Protein AF-A0A8X6GIW4-F1 (afdb_monomer)

Structure (mmCIF, N/CA/C/O backbone):
data_AF-A0A8X6GIW4-F1
#
_entry.id   AF-A0A8X6GIW4-F1
#
loop_
_atom_site.group_PDB
_atom_site.id
_atom_site.type_symbol
_atom_site.label_atom_id
_atom_site.label_alt_id
_atom_site.label_comp_id
_atom_site.label_asym_id
_atom_site.label_entity_id
_atom_site.label_seq_id
_atom_site.pdbx_PDB_ins_code
_atom_site.Cartn_x
_atom_site.Cartn_y
_atom_site.Cartn_z
_atom_site.occupancy
_atom_site.B_iso_or_equiv
_atom_site.auth_seq_id
_atom_site.auth_comp_id
_atom_site.auth_asym_id
_atom_site.auth_atom_id
_atom_site.pdbx_PDB_model_num
ATOM 1 N N . MET A 1 1 ? 22.909 -6.079 -12.800 1.00 58.19 1 MET A N 1
ATOM 2 C CA . MET A 1 1 ? 22.452 -4.796 -12.231 1.00 58.19 1 MET A CA 1
ATOM 3 C C . MET A 1 1 ? 22.679 -3.717 -13.271 1.00 58.19 1 MET A C 1
ATOM 5 O O . MET A 1 1 ? 23.701 -3.786 -13.947 1.00 58.19 1 MET A O 1
ATOM 9 N N . GLY A 1 2 ? 21.696 -2.836 -13.477 1.00 74.00 2 GLY A N 1
ATOM 10 C CA . GLY A 1 2 ? 21.850 -1.654 -14.332 1.00 74.00 2 GLY A CA 1
ATOM 11 C C . GLY A 1 2 ? 22.842 -0.651 -13.737 1.00 74.00 2 GLY A C 1
ATOM 12 O O . GLY A 1 2 ? 23.215 -0.773 -12.573 1.00 74.00 2 GLY A O 1
ATOM 13 N N . GLU A 1 3 ? 23.282 0.307 -14.547 1.00 90.06 3 GLU A N 1
ATOM 14 C CA . GLU A 1 3 ? 24.189 1.385 -14.125 1.00 90.06 3 GLU A CA 1
ATOM 15 C C . GLU A 1 3 ? 23.441 2.474 -13.338 1.00 90.06 3 GLU A C 1
ATOM 17 O O . GLU A 1 3 ? 24.012 3.117 -12.463 1.00 90.06 3 GLU A O 1
ATOM 22 N N . PHE A 1 4 ? 22.134 2.608 -13.583 1.00 90.50 4 PHE A N 1
ATOM 23 C CA . PHE A 1 4 ? 21.247 3.544 -12.904 1.00 90.50 4 PHE A CA 1
ATOM 24 C C . PHE A 1 4 ? 20.148 2.780 -12.170 1.00 90.50 4 PHE A C 1
ATOM 26 O O . PHE A 1 4 ? 19.601 1.810 -12.698 1.00 90.50 4 PHE A O 1
ATOM 33 N N . ALA A 1 5 ? 19.800 3.219 -10.963 1.00 89.62 5 ALA A N 1
ATOM 34 C CA . ALA A 1 5 ? 18.744 2.615 -10.163 1.00 89.62 5 ALA A CA 1
ATOM 35 C C . ALA A 1 5 ? 17.824 3.682 -9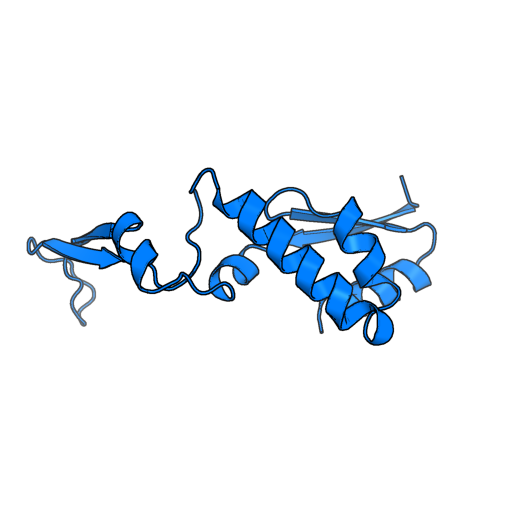.574 1.00 89.62 5 ALA A C 1
ATOM 37 O O . ALA A 1 5 ? 18.267 4.782 -9.245 1.00 89.62 5 ALA A O 1
ATOM 38 N N . ILE A 1 6 ? 16.551 3.327 -9.427 1.00 89.06 6 ILE A N 1
ATOM 39 C CA . ILE A 1 6 ? 15.568 4.085 -8.662 1.00 89.06 6 ILE A CA 1
ATOM 40 C C . ILE A 1 6 ? 15.036 3.204 -7.544 1.00 89.06 6 ILE A C 1
ATOM 42 O O . ILE A 1 6 ? 14.787 2.009 -7.725 1.00 89.06 6 ILE A O 1
ATOM 46 N N . THR A 1 7 ? 14.861 3.828 -6.391 1.00 89.00 7 THR A N 1
ATOM 47 C CA . THR A 1 7 ? 14.212 3.230 -5.234 1.00 89.00 7 THR A CA 1
ATOM 48 C C . THR A 1 7 ? 13.079 4.140 -4.805 1.00 89.00 7 THR A C 1
ATOM 50 O O . THR A 1 7 ? 13.272 5.355 -4.728 1.00 89.00 7 THR A O 1
ATOM 53 N N . GLY A 1 8 ? 11.915 3.570 -4.536 1.00 83.75 8 GLY A N 1
ATOM 54 C CA . GLY A 1 8 ? 10.749 4.303 -4.065 1.00 83.75 8 GLY A CA 1
ATOM 55 C C . GLY A 1 8 ? 10.085 3.563 -2.919 1.00 83.75 8 GLY A C 1
ATOM 56 O O . GLY A 1 8 ? 10.026 2.336 -2.933 1.00 83.75 8 GLY A O 1
ATOM 57 N N . ASP A 1 9 ? 9.586 4.325 -1.954 1.00 81.44 9 ASP A N 1
ATOM 58 C CA . ASP A 1 9 ? 8.750 3.808 -0.877 1.00 81.44 9 ASP A CA 1
ATOM 59 C C . ASP A 1 9 ? 7.274 3.909 -1.294 1.00 81.44 9 ASP A C 1
ATOM 61 O O . ASP A 1 9 ? 6.736 5.000 -1.512 1.00 81.44 9 ASP A O 1
ATOM 65 N N . GLY A 1 10 ? 6.629 2.753 -1.433 1.00 77.31 10 GLY A N 1
ATOM 66 C CA . GLY A 1 10 ? 5.227 2.598 -1.792 1.00 77.31 10 GLY A CA 1
ATOM 67 C C . GLY A 1 10 ? 4.266 2.614 -0.602 1.00 77.31 10 GLY A C 1
ATOM 68 O O . GLY A 1 10 ? 3.088 2.311 -0.791 1.00 77.31 10 GLY A O 1
ATOM 69 N N . GLN A 1 11 ? 4.696 2.967 0.615 1.00 80.25 11 GLN A N 1
ATOM 70 C CA . GLN A 1 11 ? 3.847 2.943 1.814 1.00 80.25 11 GLN A CA 1
ATOM 71 C C . GLN A 1 11 ? 2.525 3.710 1.654 1.00 80.25 11 GLN A C 1
ATOM 73 O O . GLN A 1 11 ? 1.490 3.306 2.187 1.00 80.25 11 GLN A O 1
ATOM 78 N N . GLN A 1 12 ? 2.484 4.789 0.872 1.00 84.38 12 GLN A N 1
ATOM 79 C CA . GLN A 1 12 ? 1.219 5.495 0.641 1.00 84.38 12 GLN A CA 1
ATOM 80 C C . GLN A 1 12 ? 0.182 4.667 -0.135 1.00 84.38 12 GLN A C 1
ATOM 82 O O . GLN A 1 12 ? -1.019 4.900 0.018 1.00 84.38 12 GLN A O 1
ATOM 87 N N . ALA A 1 13 ? 0.600 3.666 -0.912 1.00 86.06 13 ALA A N 1
ATOM 88 C CA . ALA A 1 13 ? -0.301 2.832 -1.698 1.00 86.06 13 ALA A CA 1
ATOM 89 C C . ALA A 1 13 ? -1.233 1.974 -0.821 1.00 86.06 13 ALA A C 1
ATOM 91 O O . ALA A 1 13 ? -2.383 1.739 -1.197 1.00 86.06 13 ALA A O 1
ATOM 92 N N . PHE A 1 14 ? -0.816 1.599 0.395 1.00 87.19 14 PHE A N 1
ATOM 93 C CA . PHE A 1 14 ? -1.687 0.908 1.358 1.00 87.19 14 PHE A CA 1
ATOM 94 C C . PHE A 1 14 ? -2.938 1.729 1.700 1.00 87.19 14 PHE A C 1
ATOM 96 O O . PHE A 1 14 ? -4.032 1.182 1.851 1.00 87.19 14 PHE A O 1
ATOM 103 N N . LEU A 1 15 ? -2.802 3.058 1.755 1.00 89.81 15 LEU A N 1
ATOM 104 C CA . LEU A 1 15 ? -3.908 3.964 2.063 1.00 89.81 15 LEU A CA 1
ATOM 105 C C . LEU A 1 15 ? -4.912 4.085 0.908 1.00 89.81 15 LEU A C 1
ATOM 107 O O . LEU A 1 15 ? -6.068 4.435 1.150 1.00 89.81 15 LEU A O 1
ATOM 111 N N . GLN A 1 16 ? -4.499 3.760 -0.321 1.00 91.62 16 GLN A N 1
ATOM 112 C CA . GLN A 1 16 ? -5.357 3.769 -1.511 1.00 91.62 16 GLN A CA 1
ATOM 113 C C . GLN A 1 16 ? -6.192 2.484 -1.638 1.00 91.62 16 GLN A C 1
ATOM 115 O O . GLN A 1 16 ? -7.245 2.476 -2.281 1.00 91.62 16 GLN A O 1
ATOM 120 N N . LEU A 1 17 ? -5.774 1.395 -0.986 1.00 91.50 17 LEU A N 1
ATOM 121 C CA . LEU A 1 17 ? -6.486 0.120 -1.009 1.00 91.50 17 LEU A CA 1
ATOM 122 C C . LEU A 1 17 ? -7.563 0.078 0.069 1.00 91.50 17 LEU A C 1
ATOM 124 O O . LEU A 1 17 ? -7.285 -0.058 1.256 1.00 91.50 17 LEU A O 1
ATOM 128 N N . SER A 1 18 ? -8.824 0.161 -0.348 1.00 94.31 18 SER A N 1
ATOM 129 C CA . SER A 1 18 ? -9.966 0.075 0.563 1.00 94.31 18 SER A CA 1
ATOM 130 C C . SER A 1 18 ? -10.263 -1.364 0.982 1.00 94.31 18 SER A C 1
ATOM 132 O O . SER A 1 18 ? -10.422 -2.251 0.147 1.00 94.31 18 SER A O 1
ATOM 134 N N . LEU A 1 19 ? -10.466 -1.581 2.281 1.00 93.62 19 LEU A N 1
ATOM 135 C CA . LEU A 1 19 ? -10.955 -2.854 2.798 1.00 93.62 19 LEU A CA 1
ATOM 136 C C . LEU A 1 19 ? -12.463 -2.983 2.588 1.00 93.62 19 LEU A C 1
ATOM 138 O O . LEU A 1 19 ? -13.245 -2.056 2.868 1.00 93.62 19 LEU A O 1
ATOM 142 N N . TYR A 1 20 ? -12.881 -4.182 2.181 1.00 94.00 20 TYR A N 1
ATOM 143 C CA . TYR A 1 20 ? -14.286 -4.570 2.140 1.00 94.00 20 TYR A CA 1
ATOM 144 C C . TYR A 1 20 ? -14.941 -4.353 3.501 1.00 94.00 20 TYR A C 1
ATOM 146 O O . TYR A 1 20 ? -14.401 -4.751 4.530 1.00 94.00 20 TYR A O 1
ATOM 154 N N . LYS A 1 21 ? -16.144 -3.761 3.514 1.00 94.88 21 LYS A N 1
ATOM 155 C CA . LYS A 1 21 ? -16.853 -3.392 4.755 1.00 94.88 21 LYS A CA 1
ATOM 156 C C . LYS A 1 21 ? -16.972 -4.554 5.752 1.00 94.88 21 LYS A C 1
ATOM 158 O O . LYS A 1 21 ? -16.873 -4.308 6.949 1.00 94.88 21 LYS A O 1
ATOM 163 N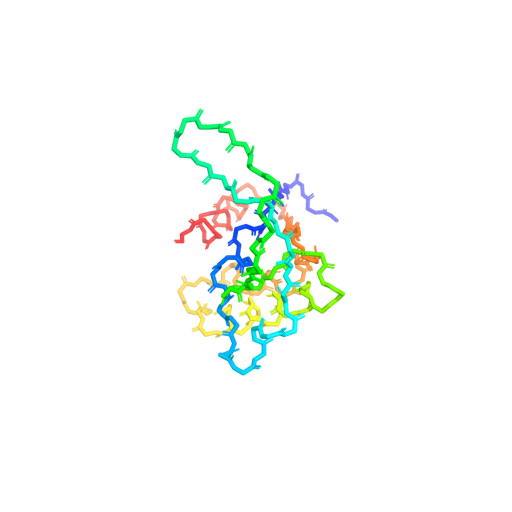 N . LYS A 1 22 ? -17.145 -5.784 5.253 1.00 95.44 22 LYS A N 1
ATOM 164 C CA . LYS A 1 22 ? -17.232 -7.017 6.053 1.00 95.44 22 LYS A CA 1
ATOM 165 C C . LYS A 1 22 ? -15.912 -7.419 6.733 1.00 95.44 22 LYS A C 1
ATOM 167 O O . LYS A 1 22 ? -15.955 -7.960 7.825 1.00 95.44 22 LYS A O 1
ATOM 172 N N . GLU A 1 23 ? -14.762 -7.096 6.136 1.00 92.31 23 GLU A N 1
ATOM 173 C CA . GLU A 1 23 ? -13.430 -7.483 6.637 1.00 92.31 23 GLU A CA 1
ATOM 174 C C . GLU A 1 23 ? -12.831 -6.443 7.597 1.00 92.31 23 GLU A C 1
ATOM 176 O O . GLU A 1 23 ? -11.931 -6.748 8.374 1.00 92.31 23 GLU A O 1
ATOM 181 N N . ARG A 1 24 ? -13.344 -5.202 7.594 1.00 94.56 24 ARG A N 1
ATOM 182 C CA . ARG A 1 24 ? -12.838 -4.112 8.459 1.00 94.56 24 ARG A CA 1
ATOM 183 C C . ARG A 1 24 ? -12.858 -4.480 9.939 1.00 94.56 24 ARG A C 1
ATOM 185 O O . ARG A 1 24 ? -12.052 -3.979 10.716 1.00 94.56 24 ARG A O 1
ATOM 192 N N . ASP A 1 25 ? -13.777 -5.353 10.322 1.00 94.75 25 ASP A N 1
ATOM 193 C CA . ASP A 1 25 ? -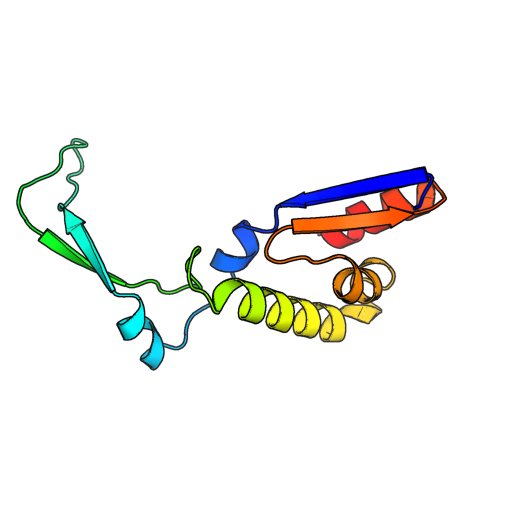13.952 -5.815 11.691 1.00 94.75 25 ASP A CA 1
ATOM 194 C C . ASP A 1 25 ? -12.747 -6.586 12.247 1.00 94.75 25 ASP A C 1
ATOM 196 O O . ASP A 1 25 ? -12.472 -6.509 13.443 1.00 94.75 25 ASP A O 1
ATOM 200 N N . ALA A 1 26 ? -11.991 -7.258 11.372 1.00 93.00 26 ALA A N 1
ATOM 201 C CA . ALA A 1 26 ? -10.766 -7.976 11.722 1.00 93.00 26 ALA A CA 1
ATOM 202 C C . ALA A 1 26 ? -9.581 -7.039 12.022 1.00 93.00 26 ALA A C 1
ATOM 204 O O . ALA A 1 26 ? -8.567 -7.474 12.554 1.00 93.00 26 ALA A O 1
ATOM 205 N N . THR A 1 27 ? -9.707 -5.746 11.706 1.00 94.69 27 THR A N 1
ATOM 206 C CA . THR A 1 27 ? -8.646 -4.733 11.867 1.00 94.69 27 THR A CA 1
ATOM 207 C C . THR A 1 27 ? -8.902 -3.790 13.045 1.00 94.69 27 THR A C 1
ATOM 209 O O . THR A 1 27 ? -8.462 -2.637 13.048 1.00 94.69 27 THR A O 1
ATOM 212 N N . ARG A 1 28 ? -9.681 -4.238 14.035 1.00 95.38 28 ARG A N 1
ATOM 213 C CA . ARG A 1 28 ? -9.997 -3.424 15.209 1.00 95.38 28 ARG A CA 1
ATOM 214 C C . ARG A 1 28 ? -8.771 -3.183 16.078 1.00 95.38 28 ARG A C 1
ATOM 216 O O . ARG A 1 28 ? -7.983 -4.090 16.322 1.00 95.38 28 ARG A O 1
ATOM 223 N N . PHE A 1 29 ? -8.688 -1.978 16.623 1.00 94.62 29 PHE A N 1
ATOM 224 C CA . PHE A 1 29 ? -7.715 -1.635 17.649 1.00 94.62 29 PHE A CA 1
ATOM 225 C C . PHE A 1 29 ? -8.328 -0.688 18.677 1.00 94.62 29 PHE A C 1
ATOM 227 O O . PHE A 1 29 ? -9.281 0.044 18.397 1.00 94.62 29 PHE A O 1
ATOM 234 N N . PHE A 1 30 ? -7.777 -0.723 19.884 1.00 95.94 30 PHE A N 1
ATOM 235 C CA . PHE A 1 30 ? -8.164 0.167 20.967 1.00 95.94 30 PHE A CA 1
ATOM 236 C C . PHE A 1 30 ? -7.230 1.367 21.010 1.00 95.94 30 PHE A C 1
ATOM 238 O O . PHE A 1 30 ? -6.020 1.230 20.837 1.00 95.94 30 PHE A O 1
ATOM 245 N N . TYR A 1 31 ? -7.793 2.543 21.261 1.00 95.75 31 TYR A N 1
ATOM 246 C CA . TYR A 1 31 ? -7.013 3.756 21.434 1.00 95.75 31 TYR A CA 1
ATOM 247 C C . TYR A 1 31 ? -7.667 4.669 22.465 1.00 95.75 31 TYR A C 1
ATOM 249 O O . TYR A 1 31 ? -8.894 4.710 22.585 1.00 95.75 31 TYR A O 1
ATOM 257 N N . TYR A 1 32 ? -6.849 5.397 23.219 1.00 95.75 32 TYR A N 1
ATOM 258 C CA . TYR A 1 32 ? -7.351 6.387 24.162 1.00 95.75 32 TYR A CA 1
ATOM 259 C C . TYR A 1 32 ? -7.967 7.557 23.409 1.00 95.75 32 TYR A C 1
ATOM 261 O O . TYR A 1 32 ? -7.417 8.039 22.416 1.00 95.75 32 TYR A O 1
ATOM 269 N N . LYS A 1 33 ? -9.109 8.040 23.890 1.00 93.62 33 LYS A N 1
ATOM 270 C CA . LYS A 1 33 ? -9.781 9.182 23.281 1.00 93.62 33 LYS A CA 1
ATOM 271 C C . LYS A 1 33 ? -8.887 10.414 23.360 1.00 93.62 33 LYS A C 1
ATOM 273 O O . LYS A 1 33 ? -8.481 10.833 24.448 1.00 93.62 33 LYS A O 1
ATOM 278 N N . PHE A 1 34 ? -8.605 10.970 22.187 1.00 92.31 34 PHE A N 1
ATOM 279 C CA . PHE A 1 34 ? -7.787 12.157 21.995 1.00 92.31 34 PHE A CA 1
ATOM 280 C C . PHE A 1 34 ? -8.681 13.393 21.879 1.00 92.31 34 PHE A C 1
ATOM 282 O O . PHE A 1 34 ? -9.602 13.436 21.060 1.00 92.31 34 PHE A O 1
ATOM 289 N N . LEU A 1 35 ? -8.432 14.386 22.725 1.00 91.75 35 LEU A N 1
ATOM 290 C CA . LEU A 1 35 ? -9.199 15.625 22.786 1.00 91.75 35 LEU A CA 1
ATOM 291 C C . LEU A 1 35 ? -8.542 16.733 2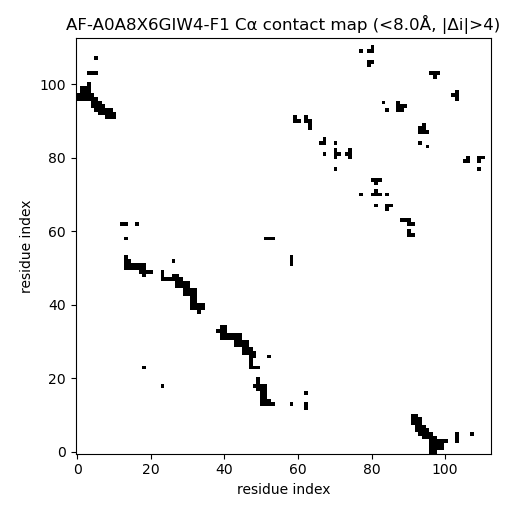1.947 1.00 91.75 35 LEU A C 1
ATOM 293 O O . LEU A 1 35 ? -7.344 16.704 21.666 1.00 91.75 35 LEU A O 1
ATOM 297 N N . GLN A 1 36 ? -9.315 17.760 21.574 1.00 92.38 36 GLN A N 1
ATOM 298 C CA . GLN A 1 36 ? -8.824 18.885 20.756 1.00 92.38 36 GLN A CA 1
ATOM 299 C C . GLN A 1 36 ? -7.681 19.673 21.417 1.00 92.38 36 GLN A C 1
ATOM 301 O O . GLN A 1 36 ? -6.832 20.232 20.727 1.00 92.38 36 GLN A O 1
ATOM 306 N N . ASN A 1 37 ? -7.618 19.677 22.749 1.00 93.62 37 ASN A N 1
ATOM 307 C CA . ASN A 1 37 ? -6.525 20.265 23.529 1.00 93.62 37 ASN A CA 1
ATOM 308 C C . ASN A 1 37 ? -5.253 19.390 23.556 1.00 93.62 37 ASN A C 1
ATOM 310 O O . ASN A 1 37 ? -4.361 19.642 24.363 1.00 93.62 37 ASN A O 1
ATOM 314 N N . LYS A 1 38 ? -5.157 18.382 22.679 1.00 89.69 38 LYS A N 1
ATOM 315 C CA . LYS A 1 38 ? -4.017 17.470 22.526 1.00 89.69 38 LYS A CA 1
ATOM 316 C C . LYS A 1 38 ? -3.718 16.614 23.760 1.00 89.69 38 LYS A C 1
ATOM 318 O O . LYS A 1 38 ? -2.573 16.214 23.962 1.00 89.69 38 LYS A O 1
ATOM 323 N N . THR A 1 39 ? -4.730 16.308 24.572 1.00 93.06 39 THR A N 1
ATOM 324 C CA . THR A 1 39 ? -4.592 15.386 25.706 1.00 93.06 39 THR A CA 1
ATOM 325 C C . THR A 1 39 ? -5.331 14.075 25.461 1.00 93.06 39 THR A C 1
ATOM 327 O O . THR A 1 39 ? -6.354 14.023 24.772 1.00 93.06 39 THR A O 1
ATOM 330 N N . PHE A 1 40 ? -4.800 13.001 26.042 1.00 93.38 40 PHE A N 1
ATOM 331 C CA . PHE A 1 40 ? -5.470 11.708 26.105 1.00 93.38 40 PHE A CA 1
ATOM 332 C C . PHE A 1 40 ? -6.298 11.613 27.382 1.00 93.38 40 PHE A C 1
ATOM 334 O O . PHE A 1 40 ? -5.900 12.114 28.433 1.00 93.38 40 PHE A O 1
ATOM 341 N N . THR A 1 41 ? -7.448 10.956 27.287 1.00 94.62 41 THR A N 1
ATOM 342 C CA . THR A 1 41 ? -8.253 10.573 28.453 1.00 94.62 41 THR A CA 1
ATOM 343 C C . THR A 1 41 ? -8.067 9.088 28.757 1.00 94.62 41 THR A C 1
ATOM 345 O O . THR A 1 41 ? -7.582 8.339 27.914 1.00 94.62 41 THR A O 1
ATOM 348 N N . ASN A 1 42 ? -8.534 8.634 29.921 1.00 94.44 42 ASN A N 1
ATOM 349 C CA . ASN A 1 42 ? -8.584 7.203 30.246 1.00 94.44 42 ASN A CA 1
ATOM 350 C C . ASN A 1 42 ? -9.756 6.466 29.556 1.00 94.44 42 ASN A C 1
ATOM 352 O O . ASN A 1 42 ? -9.946 5.274 29.779 1.00 94.44 42 ASN A O 1
ATOM 356 N N . GLU A 1 43 ? -10.558 7.155 28.734 1.00 95.44 43 GLU A N 1
ATOM 357 C CA . GLU A 1 43 ? -11.643 6.551 27.956 1.00 95.44 43 GLU A CA 1
ATOM 358 C C . GLU A 1 43 ? -11.057 5.811 26.743 1.00 95.44 43 GLU A C 1
ATOM 360 O O . GLU A 1 43 ? -10.413 6.416 25.881 1.00 95.44 43 GLU A O 1
ATOM 365 N N . ILE A 1 44 ? -11.286 4.498 26.665 1.00 95.38 44 ILE A N 1
ATOM 366 C CA . ILE A 1 44 ? -10.845 3.658 25.546 1.00 95.38 44 ILE A CA 1
ATOM 367 C C . ILE A 1 44 ? -11.926 3.649 24.463 1.00 95.38 44 ILE A C 1
ATOM 369 O O . ILE A 1 44 ? -13.081 3.322 24.721 1.00 95.38 44 ILE A O 1
ATOM 373 N N . THR A 1 45 ? -11.537 3.962 23.230 1.00 94.62 45 THR A N 1
ATOM 374 C CA . THR A 1 45 ? -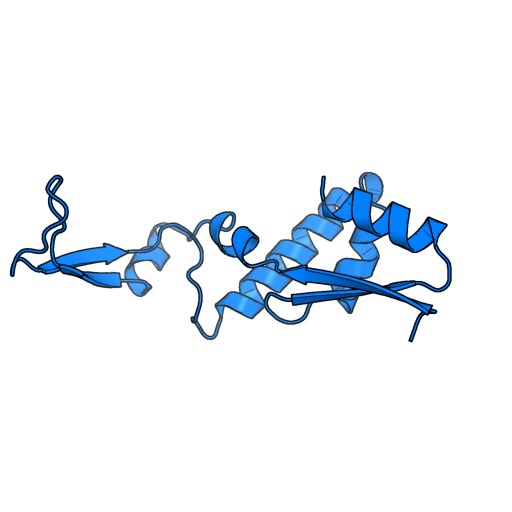12.389 3.891 22.037 1.00 94.62 45 THR A CA 1
ATOM 375 C C . THR A 1 45 ? -11.897 2.786 21.104 1.00 94.62 45 THR A C 1
ATOM 377 O O . THR A 1 45 ? -10.698 2.538 20.986 1.00 94.62 45 THR A O 1
ATOM 380 N N . THR A 1 46 ? -12.829 2.108 20.429 1.00 95.69 46 THR A N 1
ATOM 381 C CA . THR A 1 46 ? -12.507 1.101 19.407 1.00 95.69 46 THR A CA 1
ATOM 382 C C . THR A 1 46 ? -12.517 1.736 18.023 1.00 95.69 46 THR A C 1
ATOM 384 O O . THR A 1 46 ? -13.529 2.292 17.598 1.00 95.69 46 THR A O 1
ATOM 387 N N . TYR A 1 47 ? -11.414 1.595 17.299 1.00 95.06 47 TYR A N 1
ATOM 388 C CA . TYR A 1 47 ? -11.269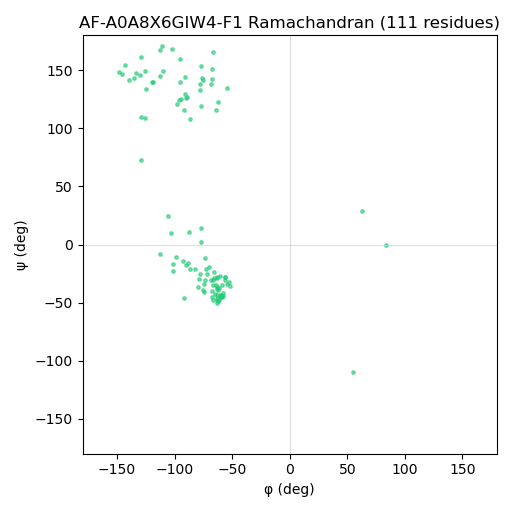 1.998 15.906 1.00 95.06 47 TYR A CA 1
ATOM 389 C C . TYR A 1 47 ? -11.110 0.765 15.018 1.00 95.06 47 TYR A C 1
ATOM 391 O O . TYR A 1 47 ? -10.917 -0.350 15.498 1.00 95.06 47 TYR A O 1
ATOM 399 N N . ARG A 1 48 ? -11.227 0.963 13.708 1.00 95.81 48 ARG A N 1
ATOM 400 C CA . ARG A 1 48 ? -10.989 -0.052 12.676 1.00 95.81 48 ARG A CA 1
ATOM 401 C C . ARG A 1 48 ? -10.449 0.629 11.436 1.00 95.81 48 ARG A C 1
ATOM 403 O O . ARG A 1 48 ? -10.843 1.762 11.149 1.00 95.81 48 ARG A O 1
ATOM 410 N N . PHE A 1 49 ? -9.605 -0.065 10.689 1.00 95.75 49 PHE A N 1
ATOM 411 C CA . PHE A 1 49 ? -9.103 0.464 9.434 1.00 95.75 49 PHE A CA 1
ATOM 412 C C . PHE A 1 49 ? -10.167 0.374 8.335 1.00 95.75 49 PHE A C 1
ATOM 414 O O . PHE A 1 49 ? -10.979 -0.553 8.269 1.00 95.75 49 PHE A O 1
ATOM 421 N N . THR A 1 50 ? -10.196 1.387 7.474 1.00 95.88 50 THR A N 1
ATOM 422 C CA . THR A 1 50 ? -11.029 1.414 6.262 1.00 95.88 50 THR A CA 1
ATOM 423 C C . THR A 1 50 ? -10.223 1.102 5.008 1.00 95.88 50 THR A C 1
ATOM 425 O O . THR A 1 50 ? -10.810 0.641 4.029 1.00 95.88 50 THR A O 1
ATOM 428 N N . CYS A 1 51 ? -8.911 1.319 5.064 1.00 94.81 51 CYS A N 1
ATOM 429 C CA . CYS A 1 51 ? -7.909 0.945 4.076 1.00 94.81 51 CYS A CA 1
ATOM 430 C C . CYS A 1 51 ? -6.992 -0.162 4.615 1.00 94.81 51 CYS A C 1
ATOM 432 O O . CYS A 1 51 ? -7.099 -0.537 5.782 1.00 94.81 51 CYS A O 1
ATOM 434 N N . LEU A 1 52 ? -6.146 -0.729 3.760 1.00 93.12 52 LEU A N 1
ATOM 435 C CA . LEU A 1 52 ? -5.231 -1.806 4.114 1.00 93.12 52 LEU A CA 1
ATOM 436 C C . LEU A 1 52 ? -4.206 -1.302 5.148 1.00 93.12 52 LEU A C 1
ATOM 438 O O . LEU A 1 52 ? -3.439 -0.395 4.838 1.00 93.12 52 LEU A O 1
ATOM 442 N N . PRO A 1 53 ? -4.176 -1.832 6.383 1.00 91.75 53 PRO A N 1
ATOM 443 C CA . PRO A 1 53 ? -3.213 -1.375 7.375 1.00 91.75 53 PRO A CA 1
ATOM 444 C C . PRO A 1 53 ? -1.822 -1.952 7.121 1.00 91.75 53 PRO A C 1
ATOM 446 O O . PRO A 1 53 ? -1.664 -3.064 6.607 1.00 91.75 53 PRO A O 1
ATOM 449 N N . PHE A 1 54 ? -0.807 -1.224 7.570 1.00 86.62 54 PHE A N 1
ATOM 450 C CA . PHE A 1 54 ? 0.557 -1.730 7.661 1.00 86.62 54 PHE A CA 1
ATOM 451 C C . PHE A 1 54 ? 0.661 -2.832 8.722 1.00 86.62 54 PHE A C 1
ATOM 453 O O . PHE A 1 54 ? -0.071 -2.835 9.713 1.00 86.62 54 PHE A O 1
ATOM 460 N N . GLY A 1 55 ? 1.596 -3.762 8.527 1.00 84.94 55 GLY A N 1
ATOM 461 C CA . GLY A 1 55 ? 1.947 -4.763 9.537 1.00 84.94 55 GLY A CA 1
ATOM 462 C C . GLY A 1 55 ? 1.058 -6.009 9.601 1.00 84.94 55 GLY A C 1
ATOM 463 O O . GLY A 1 55 ? 1.357 -6.897 10.398 1.00 84.94 55 GLY A O 1
ATOM 464 N N . LEU A 1 56 ? 0.014 -6.149 8.769 1.00 88.50 56 LEU A N 1
ATOM 465 C CA . LEU A 1 56 ? -0.606 -7.470 8.599 1.00 88.50 56 LEU A CA 1
ATOM 466 C C . LEU A 1 56 ? 0.296 -8.345 7.736 1.00 88.50 56 LEU A C 1
ATOM 468 O O . LEU A 1 56 ? 0.814 -7.896 6.716 1.00 88.50 56 LEU A O 1
ATOM 472 N N . ALA A 1 57 ? 0.382 -9.629 8.081 1.00 89.19 57 ALA A N 1
ATOM 473 C CA . ALA A 1 57 ? 1.126 -10.608 7.291 1.00 89.19 57 ALA A CA 1
ATOM 474 C C . ALA A 1 57 ? 0.657 -10.672 5.822 1.00 89.19 57 ALA A C 1
ATOM 476 O O . ALA A 1 57 ? 1.453 -10.945 4.930 1.00 89.19 57 ALA A O 1
ATOM 477 N N . CYS A 1 58 ? -0.626 -10.396 5.559 1.00 89.00 58 CYS A N 1
ATOM 478 C CA . CYS A 1 58 ? -1.198 -10.398 4.213 1.00 89.00 58 CYS A CA 1
ATOM 479 C C . CYS A 1 58 ? -1.095 -9.056 3.472 1.00 89.00 58 CYS A C 1
ATOM 481 O O . CYS A 1 58 ? -1.271 -9.043 2.255 1.00 89.00 58 CYS A O 1
ATOM 483 N N . SER A 1 59 ? -0.819 -7.939 4.155 1.00 89.81 59 SER A N 1
ATOM 484 C CA . SER A 1 59 ? -0.821 -6.612 3.523 1.00 89.81 59 SER A CA 1
ATOM 485 C C . SER A 1 59 ? 0.175 -6.480 2.363 1.00 89.81 59 SER A C 1
ATOM 487 O O . SER A 1 59 ? -0.232 -5.980 1.318 1.00 89.81 59 SER A O 1
ATOM 489 N N . PRO A 1 60 ? 1.429 -6.965 2.467 1.00 87.19 60 PRO A N 1
ATOM 490 C CA . PRO A 1 60 ? 2.380 -6.906 1.356 1.00 87.19 60 PRO A CA 1
ATOM 491 C C . PRO A 1 60 ? 1.871 -7.649 0.119 1.00 87.19 60 PRO A C 1
ATOM 493 O O . PRO A 1 60 ? 1.917 -7.126 -0.987 1.00 87.19 60 PRO A O 1
ATOM 496 N N . PHE A 1 61 ? 1.310 -8.847 0.313 1.00 88.38 61 PHE A N 1
ATOM 497 C CA . PHE A 1 61 ? 0.745 -9.634 -0.781 1.00 88.38 61 PHE A CA 1
ATOM 498 C C . PHE A 1 61 ? -0.417 -8.903 -1.464 1.00 88.38 61 PHE A C 1
ATOM 500 O O . PHE A 1 61 ? -0.435 -8.795 -2.687 1.00 88.38 61 PHE A O 1
ATOM 507 N N . LEU A 1 62 ? -1.359 -8.372 -0.677 1.00 90.38 62 LEU A N 1
ATOM 508 C CA . LEU A 1 62 ? -2.516 -7.643 -1.201 1.00 90.38 62 LEU A CA 1
ATOM 509 C C . LEU A 1 62 ? -2.102 -6.373 -1.955 1.00 90.38 62 LEU A C 1
ATOM 511 O O . LEU A 1 62 ? -2.706 -6.050 -2.976 1.00 90.38 62 LEU A O 1
ATOM 515 N N . LEU A 1 63 ? -1.062 -5.677 -1.486 1.00 89.00 63 LEU A N 1
ATOM 516 C CA . LEU A 1 63 ? -0.513 -4.523 -2.188 1.00 89.00 63 LEU A CA 1
ATOM 517 C C . LEU A 1 63 ? 0.142 -4.921 -3.515 1.00 89.00 63 LEU A C 1
ATOM 519 O O . LEU A 1 63 ? -0.136 -4.294 -4.539 1.00 89.00 63 LEU A O 1
ATOM 523 N N . CYS A 1 64 ? 0.981 -5.960 -3.516 1.00 87.06 64 CYS A N 1
ATOM 524 C CA . CYS A 1 64 ? 1.626 -6.443 -4.735 1.00 87.06 64 CYS A CA 1
ATOM 525 C C . CYS A 1 64 ? 0.590 -6.884 -5.779 1.00 87.06 64 CYS A C 1
ATOM 527 O O . CYS A 1 64 ? 0.709 -6.516 -6.946 1.00 87.06 64 CYS A O 1
ATOM 529 N N . ASP A 1 65 ? -0.433 -7.639 -5.370 1.00 89.12 65 ASP A N 1
ATOM 530 C CA . ASP A 1 65 ? -1.484 -8.131 -6.267 1.00 89.12 65 ASP A CA 1
ATOM 531 C C . ASP A 1 65 ? -2.296 -6.979 -6.879 1.00 89.12 65 ASP A C 1
ATOM 533 O O . ASP A 1 65 ? -2.421 -6.880 -8.101 1.00 89.12 65 ASP A O 1
ATOM 537 N N . ALA A 1 66 ? -2.741 -6.027 -6.052 1.00 90.56 66 ALA A N 1
ATOM 538 C CA . ALA A 1 66 ? -3.474 -4.859 -6.531 1.00 90.56 66 ALA A CA 1
ATOM 539 C C . ALA A 1 66 ? -2.625 -3.969 -7.457 1.00 90.56 66 ALA A C 1
ATOM 541 O O . ALA A 1 66 ? -3.122 -3.463 -8.466 1.00 90.56 66 ALA A O 1
ATOM 542 N N . THR A 1 67 ? -1.335 -3.799 -7.152 1.00 88.06 67 THR A N 1
ATOM 543 C CA . THR A 1 67 ? -0.415 -3.019 -7.995 1.00 88.06 67 THR A CA 1
ATOM 544 C C . THR A 1 67 ? -0.174 -3.699 -9.342 1.00 88.06 67 THR A C 1
ATOM 546 O O . THR A 1 67 ? -0.181 -3.033 -10.377 1.00 88.06 67 THR A O 1
ATOM 549 N N . ARG A 1 68 ? -0.037 -5.030 -9.366 1.00 88.19 68 ARG A N 1
ATOM 550 C CA . ARG A 1 68 ? 0.056 -5.814 -10.609 1.00 88.19 68 ARG A CA 1
ATOM 551 C C . ARG A 1 68 ? -1.210 -5.707 -11.447 1.00 88.19 68 ARG A C 1
ATOM 553 O O . ARG A 1 68 ? -1.127 -5.516 -12.660 1.00 88.19 68 ARG A O 1
ATOM 560 N N . GLU A 1 69 ? -2.379 -5.796 -10.817 1.00 90.62 69 GLU A N 1
ATOM 561 C CA . GLU A 1 69 ? -3.656 -5.619 -11.507 1.00 90.62 69 GLU A CA 1
ATOM 562 C C . GLU A 1 69 ? -3.761 -4.213 -12.121 1.00 90.62 69 GLU A C 1
ATOM 564 O O . GLU A 1 69 ? -4.163 -4.066 -13.280 1.00 90.62 69 GLU A O 1
ATOM 569 N N . LEU A 1 70 ? -3.353 -3.176 -11.380 1.00 90.31 70 LEU A N 1
ATOM 570 C CA . LEU A 1 70 ? -3.323 -1.799 -11.870 1.00 90.31 70 LEU A CA 1
ATOM 571 C C . LEU A 1 70 ? -2.370 -1.639 -13.063 1.00 90.31 70 LEU A C 1
ATOM 573 O O . LEU A 1 70 ? -2.781 -1.110 -14.097 1.00 90.31 70 LEU A O 1
ATOM 577 N N . ALA A 1 71 ? -1.141 -2.147 -12.951 1.00 89.56 71 ALA A N 1
ATOM 578 C CA . ALA A 1 71 ? -0.151 -2.138 -14.026 1.00 89.56 71 ALA A CA 1
ATOM 579 C C . ALA A 1 71 ? -0.678 -2.850 -15.283 1.00 89.56 71 ALA A C 1
ATOM 581 O O . ALA A 1 71 ? -0.597 -2.316 -16.388 1.00 89.56 71 ALA A O 1
ATOM 582 N N . SER A 1 72 ? -1.310 -4.016 -15.116 1.00 90.44 72 SER A N 1
ATOM 583 C CA . SER A 1 72 ? -1.924 -4.764 -16.216 1.00 90.44 72 SER A CA 1
ATOM 584 C C . SER A 1 72 ? -3.044 -3.981 -16.904 1.00 90.44 72 SER A C 1
ATOM 586 O O . SER A 1 72 ? -3.158 -4.023 -18.126 1.00 90.44 72 SER A O 1
ATOM 588 N N . LYS A 1 73 ? -3.851 -3.215 -16.163 1.00 92.50 73 LYS A N 1
ATOM 589 C CA . LYS A 1 73 ? -4.905 -2.367 -16.747 1.00 92.50 73 LYS A CA 1
ATOM 590 C C . LYS A 1 73 ? -4.354 -1.121 -17.440 1.00 92.50 73 LYS A C 1
ATOM 592 O O . LYS A 1 73 ? -4.965 -0.647 -18.396 1.00 92.50 73 LYS A O 1
ATOM 597 N N . ARG A 1 74 ? -3.223 -0.595 -16.966 1.00 90.62 74 ARG A N 1
ATOM 598 C CA . ARG A 1 74 ? -2.620 0.672 -17.408 1.00 90.62 74 ARG A CA 1
ATOM 599 C C . ARG A 1 74 ? -1.413 0.512 -18.330 1.00 90.62 74 ARG A C 1
ATOM 601 O O . ARG A 1 74 ? -0.775 1.502 -18.661 1.00 90.62 74 ARG A O 1
ATOM 608 N N . TRP A 1 75 ? -1.123 -0.695 -18.811 1.00 90.50 75 TRP A N 1
ATOM 609 C CA . TRP A 1 75 ? 0.073 -0.967 -19.621 1.00 90.50 75 TRP A CA 1
ATOM 610 C C . TRP A 1 75 ? 0.209 -0.101 -20.883 1.00 90.50 75 TRP A C 1
ATOM 612 O O . TRP A 1 75 ? 1.320 0.128 -21.347 1.00 90.50 75 TRP A O 1
ATOM 622 N N . LYS A 1 76 ? -0.910 0.363 -21.458 1.00 92.12 76 LYS A N 1
ATOM 623 C CA . LYS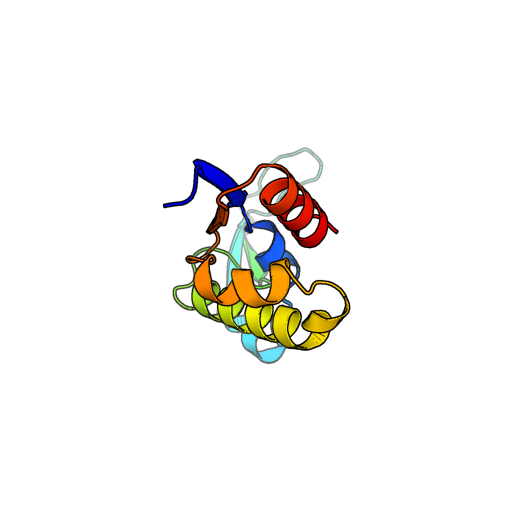 A 1 76 ? -0.903 1.262 -22.625 1.00 92.12 76 LYS A CA 1
ATOM 624 C C . LYS A 1 76 ? -0.501 2.688 -22.262 1.00 92.12 76 LYS A C 1
ATOM 626 O O . LYS A 1 76 ? 0.105 3.359 -23.089 1.00 92.12 76 LYS A O 1
ATOM 631 N N . ASP A 1 77 ? -0.877 3.120 -21.062 1.00 91.69 77 ASP A N 1
ATOM 632 C CA . ASP A 1 77 ? -0.598 4.457 -20.540 1.00 91.69 77 ASP A CA 1
ATOM 633 C C . ASP A 1 77 ? 0.856 4.520 -20.028 1.00 91.69 77 ASP A C 1
ATOM 635 O O . ASP A 1 77 ? 1.541 5.513 -20.250 1.00 91.69 77 ASP A O 1
ATOM 639 N N . PHE A 1 78 ? 1.348 3.422 -19.431 1.00 90.25 78 PHE A N 1
ATOM 640 C CA . PHE A 1 78 ? 2.686 3.306 -18.831 1.00 90.25 78 PHE A CA 1
ATOM 641 C C . PHE A 1 78 ? 3.443 2.061 -19.337 1.00 90.25 78 PHE A C 1
ATOM 643 O O . PHE A 1 78 ? 3.562 1.056 -18.621 1.00 90.25 78 PHE A O 1
ATOM 650 N N . PRO A 1 79 ? 3.920 2.066 -20.594 1.00 88.75 79 PRO A N 1
ATOM 651 C CA . PRO A 1 79 ? 4.526 0.895 -21.225 1.00 88.75 79 PRO A CA 1
ATOM 652 C C . PRO A 1 79 ? 5.893 0.514 -20.642 1.00 88.75 79 PRO A C 1
ATOM 654 O O . PRO A 1 79 ? 6.321 -0.628 -20.821 1.00 88.75 79 PRO A O 1
ATOM 657 N N . THR A 1 80 ? 6.576 1.431 -19.950 1.00 87.38 80 THR A N 1
ATOM 658 C CA . THR A 1 80 ? 7.884 1.187 -19.328 1.00 87.38 80 THR A CA 1
ATOM 659 C C . THR A 1 80 ? 7.717 0.720 -17.882 1.00 87.38 80 THR A C 1
ATOM 661 O O . THR A 1 80 ? 8.328 -0.269 -17.474 1.00 87.38 80 THR A O 1
ATOM 664 N N . ALA A 1 81 ? 6.858 1.388 -17.106 1.00 86.12 81 ALA A N 1
ATOM 665 C CA . ALA A 1 81 ? 6.646 1.094 -15.693 1.00 86.12 81 ALA A CA 1
ATOM 666 C C . ALA A 1 81 ? 5.805 -0.167 -15.465 1.00 86.12 81 ALA A C 1
ATOM 668 O O . ALA A 1 81 ? 6.130 -0.964 -14.582 1.00 86.12 81 ALA A O 1
ATOM 669 N N . ALA A 1 82 ? 4.762 -0.409 -16.269 1.00 88.12 82 ALA A N 1
ATOM 670 C CA . ALA A 1 82 ? 3.871 -1.549 -16.046 1.00 88.12 82 ALA A CA 1
ATOM 671 C C . ALA A 1 82 ? 4.583 -2.921 -16.094 1.00 88.12 82 ALA A C 1
ATOM 673 O O . ALA A 1 82 ? 4.347 -3.734 -15.199 1.00 88.12 82 ALA A O 1
ATOM 674 N N . PRO A 1 83 ? 5.492 -3.204 -17.052 1.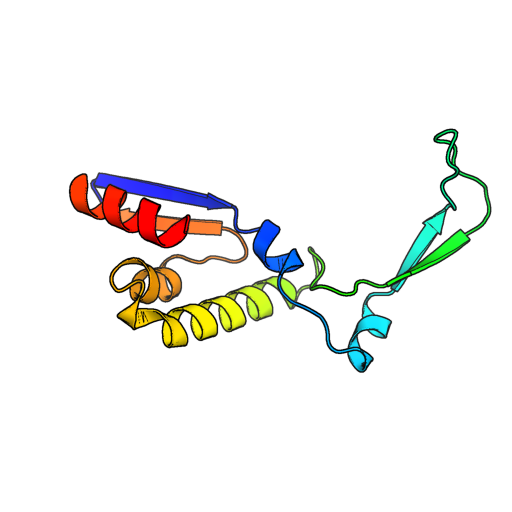00 86.12 83 PRO A N 1
ATOM 675 C CA . PRO A 1 83 ? 6.261 -4.452 -17.058 1.00 86.12 83 PRO A CA 1
ATOM 676 C C . PRO A 1 83 ? 7.333 -4.528 -15.959 1.00 86.12 83 PRO A C 1
ATOM 678 O O . PRO A 1 83 ? 7.740 -5.626 -15.574 1.00 86.12 83 PRO A O 1
ATOM 681 N N . MET A 1 84 ? 7.823 -3.378 -15.486 1.00 82.44 84 MET A N 1
ATOM 682 C CA . MET A 1 84 ? 8.844 -3.279 -14.437 1.00 82.44 84 MET A CA 1
ATOM 683 C C . MET A 1 84 ? 8.266 -3.589 -13.055 1.00 82.44 84 MET A C 1
ATOM 685 O O . MET A 1 84 ? 8.889 -4.318 -12.287 1.00 82.44 84 MET A O 1
ATOM 689 N N . LEU A 1 85 ? 7.054 -3.110 -12.757 1.00 81.06 85 LEU A N 1
ATOM 690 C CA . LEU A 1 85 ? 6.399 -3.281 -11.453 1.00 81.06 85 LEU A CA 1
ATOM 691 C C . LEU A 1 85 ? 6.295 -4.750 -11.013 1.00 81.06 85 LEU A C 1
ATOM 693 O O . LEU A 1 85 ? 6.444 -5.044 -9.831 1.00 81.06 85 LEU A O 1
ATOM 697 N N . ASP A 1 86 ? 6.122 -5.685 -11.949 1.00 74.88 86 ASP A N 1
ATOM 698 C CA . ASP A 1 86 ? 6.054 -7.117 -11.629 1.00 74.88 86 ASP A CA 1
ATOM 699 C C . ASP A 1 86 ? 7.379 -7.695 -11.094 1.00 74.88 86 ASP A C 1
ATOM 701 O O . ASP A 1 86 ? 7.381 -8.619 -10.279 1.00 74.88 86 ASP A O 1
ATOM 705 N N . LYS A 1 87 ? 8.509 -7.137 -11.544 1.00 72.94 87 LYS A N 1
ATOM 706 C CA . LYS A 1 87 ? 9.868 -7.617 -11.242 1.00 72.94 87 LYS A CA 1
ATOM 707 C C . LYS A 1 87 ? 10.574 -6.805 -10.159 1.00 72.94 87 LYS A C 1
ATOM 709 O O . LYS A 1 87 ? 11.583 -7.264 -9.630 1.00 72.94 87 LYS A O 1
ATOM 714 N N . SER A 1 88 ? 10.069 -5.608 -9.880 1.00 76.44 88 SER A N 1
ATOM 715 C CA . SER A 1 88 ? 10.754 -4.586 -9.088 1.00 76.44 88 SER A CA 1
ATOM 716 C C . SER A 1 88 ? 10.106 -4.292 -7.739 1.00 76.44 88 SER A C 1
ATOM 718 O O . SER A 1 88 ? 10.703 -3.570 -6.949 1.00 76.44 88 SER A O 1
ATOM 720 N N . LEU A 1 89 ? 8.920 -4.832 -7.450 1.00 78.12 89 LEU A N 1
ATOM 721 C CA . LEU A 1 89 ? 8.267 -4.663 -6.150 1.00 78.12 89 LEU A CA 1
ATOM 722 C C . LEU A 1 89 ? 8.659 -5.773 -5.173 1.00 78.12 89 LEU A C 1
ATOM 724 O O . LEU A 1 89 ? 8.453 -6.958 -5.446 1.00 78.12 89 LEU A O 1
ATOM 728 N N . TYR A 1 90 ? 9.151 -5.380 -4.002 1.00 75.88 90 TYR A N 1
ATOM 729 C CA . TYR A 1 90 ? 9.322 -6.252 -2.848 1.00 75.88 90 TYR A CA 1
ATOM 730 C C . TYR A 1 90 ? 8.608 -5.642 -1.642 1.00 75.88 90 TYR A C 1
ATOM 732 O O . TYR A 1 90 ? 9.060 -4.653 -1.081 1.00 75.88 90 TYR A O 1
ATOM 740 N N . MET A 1 91 ? 7.495 -6.256 -1.232 1.00 74.94 91 MET A N 1
ATOM 741 C CA . MET A 1 91 ? 6.608 -5.718 -0.194 1.00 74.94 91 MET A CA 1
ATOM 742 C C . MET A 1 91 ? 6.136 -4.292 -0.529 1.00 74.94 91 MET A C 1
ATOM 744 O O . MET A 1 91 ? 5.313 -4.125 -1.427 1.00 74.94 91 MET A O 1
ATOM 748 N N . ASP A 1 92 ? 6.621 -3.295 0.203 1.00 76.44 92 ASP A N 1
ATOM 749 C CA . ASP A 1 92 ? 6.362 -1.870 0.039 1.00 76.44 92 ASP A CA 1
ATOM 750 C C . ASP A 1 92 ? 7.472 -1.124 -0.717 1.00 76.44 92 ASP A C 1
ATOM 752 O O . ASP A 1 92 ? 7.247 0.002 -1.158 1.00 76.44 92 ASP A O 1
ATOM 756 N N . ASP A 1 93 ? 8.618 -1.765 -0.953 1.00 82.06 93 ASP A N 1
ATOM 757 C CA . ASP A 1 93 ? 9.752 -1.172 -1.656 1.00 82.06 93 ASP A CA 1
ATOM 758 C C . ASP A 1 93 ? 9.682 -1.433 -3.166 1.00 82.06 93 ASP A C 1
ATOM 760 O O . ASP A 1 93 ? 9.567 -2.572 -3.635 1.00 82.06 93 ASP A O 1
ATOM 764 N N . LEU A 1 94 ? 9.828 -0.366 -3.950 1.00 83.81 94 LEU A N 1
ATOM 765 C CA . LEU A 1 94 ? 10.063 -0.435 -5.386 1.00 83.81 94 LEU A CA 1
ATOM 766 C C . LEU A 1 94 ? 11.555 -0.272 -5.662 1.00 83.81 94 LEU A C 1
ATOM 768 O O . LEU A 1 94 ? 12.128 0.769 -5.352 1.00 83.81 94 LEU A O 1
ATOM 772 N N . VAL A 1 95 ? 12.173 -1.262 -6.306 1.00 87.50 95 VAL A N 1
ATOM 773 C CA . VAL A 1 95 ? 13.574 -1.221 -6.737 1.00 87.50 95 VAL A CA 1
ATOM 774 C C . VAL A 1 95 ? 13.672 -1.595 -8.212 1.00 87.50 95 VAL A C 1
ATOM 776 O O . VAL A 1 95 ? 13.508 -2.754 -8.599 1.00 87.50 95 VAL A O 1
ATOM 779 N N . ALA A 1 96 ? 13.983 -0.613 -9.054 1.00 87.50 96 ALA A N 1
ATOM 780 C CA . ALA A 1 96 ? 14.170 -0.813 -10.488 1.00 87.50 96 ALA A CA 1
ATOM 781 C C . ALA A 1 96 ? 15.530 -0.280 -10.943 1.00 87.50 96 ALA A C 1
ATOM 783 O O . ALA A 1 96 ? 16.065 0.672 -10.375 1.00 87.50 96 ALA A O 1
ATOM 784 N N . SER A 1 97 ? 16.110 -0.902 -11.969 1.00 89.19 97 SER A N 1
ATOM 785 C CA . SER A 1 97 ? 17.405 -0.485 -12.511 1.00 89.19 97 SER A CA 1
ATOM 786 C C . SER A 1 97 ? 17.429 -0.561 -14.026 1.00 89.19 97 SER A C 1
ATOM 788 O O . SER A 1 97 ? 16.955 -1.547 -14.589 1.00 89.19 97 SER A O 1
ATOM 790 N N . GLU A 1 98 ? 18.075 0.416 -14.651 1.00 89.56 98 GLU A N 1
ATOM 791 C CA . GLU A 1 98 ? 18.228 0.540 -16.096 1.00 89.56 98 GLU A CA 1
ATOM 792 C C . GLU A 1 98 ? 19.688 0.758 -16.495 1.00 89.56 98 GLU A C 1
ATOM 794 O O . GLU A 1 98 ? 20.547 1.113 -15.684 1.00 89.56 98 GLU A O 1
ATOM 799 N N . LYS A 1 99 ? 19.996 0.502 -17.769 1.00 90.69 99 LYS A N 1
ATOM 800 C CA . LYS A 1 99 ? 21.361 0.654 -18.302 1.00 90.69 99 LYS A CA 1
ATOM 801 C C . LYS A 1 99 ? 21.671 2.066 -18.776 1.00 90.69 99 LYS A C 1
ATOM 803 O O . LYS A 1 99 ? 22.838 2.400 -18.911 1.00 90.69 99 LYS A O 1
ATOM 808 N N . THR A 1 100 ? 20.652 2.866 -19.075 1.00 90.81 100 THR A N 1
ATOM 809 C CA . THR A 1 100 ? 20.841 4.210 -19.622 1.00 90.81 100 THR A CA 1
ATOM 810 C C . THR A 1 100 ? 20.038 5.240 -18.842 1.00 90.81 100 THR A C 1
ATOM 812 O O . THR A 1 100 ? 18.926 4.974 -18.379 1.00 90.81 100 THR A O 1
ATOM 815 N N . GLU A 1 101 ? 20.599 6.439 -18.733 1.00 92.38 101 GLU A N 1
ATOM 816 C CA . GLU A 1 101 ? 19.971 7.577 -18.063 1.00 92.38 101 GLU A CA 1
ATOM 817 C C . GLU A 1 101 ? 18.599 7.967 -18.669 1.00 92.38 101 GLU A C 1
ATOM 819 O O . GLU A 1 101 ? 17.649 8.177 -17.915 1.00 92.38 101 GLU A O 1
ATOM 824 N N . PRO A 1 102 ? 18.385 7.983 -20.003 1.00 92.38 102 PRO A N 1
ATOM 825 C CA . PRO A 1 102 ? 17.066 8.313 -20.550 1.00 92.38 102 PRO A CA 1
ATOM 826 C C . PRO A 1 102 ? 15.973 7.300 -20.178 1.00 92.38 102 PRO A C 1
ATOM 828 O O . PRO A 1 102 ? 14.818 7.680 -19.968 1.00 92.38 102 PRO A O 1
ATOM 831 N N . GLN A 1 103 ? 16.325 6.013 -20.076 1.00 89.94 103 GLN A N 1
ATOM 832 C CA . GLN A 1 103 ? 15.383 4.959 -19.689 1.00 89.94 103 GLN A CA 1
ATOM 833 C C . GLN A 1 103 ? 14.951 5.116 -18.232 1.00 89.94 103 GLN A C 1
ATOM 835 O O . GLN A 1 103 ? 13.754 5.080 -17.951 1.00 89.94 103 GLN A O 1
ATOM 840 N N . ILE A 1 104 ? 15.899 5.365 -17.319 1.00 89.88 104 ILE A N 1
ATOM 841 C CA . ILE A 1 104 ? 15.571 5.528 -15.898 1.00 89.88 104 ILE A CA 1
ATOM 842 C C . ILE A 1 104 ? 14.742 6.797 -15.644 1.00 89.88 104 ILE A C 1
ATOM 844 O O . ILE A 1 104 ? 13.831 6.777 -14.819 1.00 89.88 104 ILE A O 1
ATOM 848 N N . ILE A 1 105 ? 14.994 7.883 -16.389 1.00 90.81 105 ILE A N 1
ATOM 849 C CA . ILE A 1 105 ? 14.197 9.119 -16.307 1.00 90.81 105 ILE A CA 1
ATOM 850 C C . ILE A 1 105 ? 12.763 8.876 -16.785 1.00 90.81 105 ILE A C 1
ATOM 852 O O . ILE A 1 105 ? 11.817 9.351 -16.159 1.00 90.81 105 ILE A O 1
ATOM 856 N N . THR A 1 106 ? 12.590 8.138 -17.884 1.00 91.94 106 THR A N 1
ATOM 857 C CA . THR A 1 106 ? 11.258 7.790 -18.404 1.00 91.94 106 THR A CA 1
ATOM 858 C C . THR A 1 106 ? 10.496 6.935 -17.395 1.00 91.94 106 THR A C 1
ATOM 860 O O . THR A 1 106 ? 9.359 7.251 -17.059 1.00 91.94 106 THR A O 1
ATOM 863 N N . LEU A 1 107 ? 11.161 5.921 -16.837 1.00 89.12 107 LEU A N 1
ATOM 864 C CA . LEU A 1 107 ? 10.599 5.057 -15.806 1.00 89.12 107 LEU A CA 1
ATOM 865 C C . LEU A 1 107 ? 10.168 5.851 -14.562 1.00 89.12 107 LEU A C 1
ATOM 867 O O . LEU A 1 107 ? 9.067 5.651 -14.058 1.00 89.12 107 LEU A O 1
ATOM 871 N N . ASN A 1 108 ? 11.000 6.781 -14.084 1.00 89.06 108 ASN A N 1
ATOM 872 C CA . ASN A 1 108 ? 10.674 7.613 -12.926 1.00 89.06 108 ASN A CA 1
ATOM 873 C C . ASN A 1 108 ? 9.436 8.497 -13.156 1.00 89.06 108 ASN A C 1
ATOM 875 O O . ASN A 1 108 ? 8.614 8.624 -12.249 1.00 89.06 108 ASN A O 1
ATOM 879 N N . ARG A 1 109 ? 9.279 9.065 -14.360 1.00 90.06 109 ARG A N 1
ATOM 880 C CA . ARG A 1 109 ? 8.085 9.845 -14.721 1.00 90.06 109 ARG A CA 1
ATOM 881 C C . ARG A 1 109 ? 6.830 8.980 -14.702 1.00 90.06 109 ARG A C 1
ATOM 883 O O . ARG A 1 109 ? 5.882 9.333 -14.018 1.00 90.06 109 ARG A O 1
ATOM 890 N N . GLU A 1 110 ? 6.867 7.824 -15.363 1.00 89.38 110 GLU A N 1
ATOM 891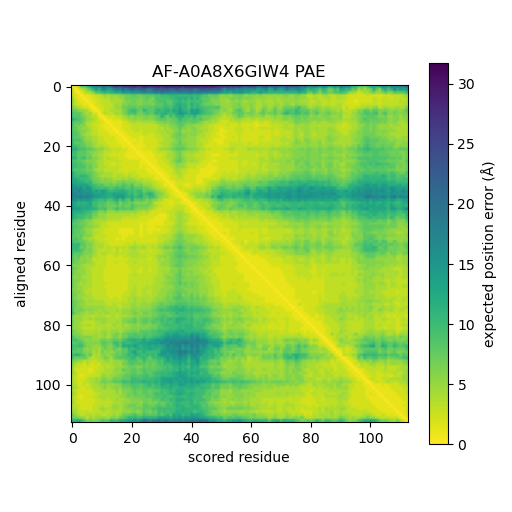 C CA . GLU A 1 110 ? 5.717 6.911 -15.421 1.00 89.38 110 GLU A CA 1
ATOM 892 C C . GLU A 1 110 ? 5.303 6.353 -14.044 1.00 89.38 110 GLU A C 1
ATOM 894 O O . GLU A 1 110 ? 4.141 6.018 -13.854 1.00 89.38 110 GLU A O 1
ATOM 899 N N . ILE A 1 111 ? 6.227 6.228 -13.083 1.00 84.81 111 ILE A N 1
ATOM 900 C CA . ILE A 1 111 ? 5.920 5.764 -11.714 1.00 84.81 111 ILE A CA 1
ATOM 901 C C . ILE A 1 111 ? 5.302 6.868 -10.843 1.00 84.81 111 ILE A C 1
ATOM 903 O O . ILE A 1 111 ? 4.577 6.559 -9.900 1.00 84.81 111 ILE A O 1
ATOM 907 N N . THR A 1 112 ? 5.642 8.133 -11.101 1.00 82.44 112 THR A N 1
ATOM 908 C CA . THR A 1 112 ? 5.273 9.259 -10.222 1.00 82.44 112 THR A CA 1
ATOM 909 C C . THR A 1 112 ? 3.957 9.934 -10.633 1.00 82.44 112 THR A C 1
ATOM 911 O O . THR A 1 112 ? 3.413 10.705 -9.842 1.00 82.44 112 THR A O 1
ATOM 914 N N . ASP A 1 113 ? 3.460 9.656 -11.841 1.00 75.12 113 ASP A N 1
ATOM 915 C CA . ASP A 1 113 ? 2.161 10.131 -12.347 1.00 75.12 113 ASP A CA 1
ATOM 916 C C . ASP A 1 113 ? 0.963 9.459 -11.643 1.00 75.12 113 ASP A C 1
ATOM 918 O O . ASP A 1 113 ? -0.003 10.189 -11.307 1.00 75.12 113 ASP A O 1
#

InterPro domains:
  IPR000477 Reverse transcriptase domain [PF00078] (5-105)
  IPR043128 Reverse transcriptase/Diguanylate cyclase domain [G3DSA:3.30.70.270] (9-109)
  IPR043502 DNA/RNA polymerase superfamily [SSF56672] (6-110)

Secondary structure (DSSP, 8-state):
--SEEEEEE-HHHHHHSBPPTTTGGGGEEEEEEEPTTS-EEEEEEEEE-SBPPTT-TTHHHHHHHHHHHHHHHHTTT-TTHHHHHHHHEETTEEEEEESSHHHHHHHHHHHH-

pLDDT: mean 88.83, std 6.25, range [58.19, 95.94]

Radius of gyration: 18.6 Å; Cα contacts (8 Å, |Δi|>4): 151; chains: 1; bounding box: 41×31×53 Å

Solvent-accessible surface area (backbone atoms only — not comparable to full-atom values): 6599 Å² total; per-residue (Å²): 132,45,82,42,74,52,76,46,81,42,67,70,56,36,69,72,39,69,46,56,80,84,58,24,69,82,49,57,46,79,43,59,43,72,44,96,88,77,44,74,46,94,51,75,40,81,48,58,46,60,32,48,57,85,88,47,92,58,39,40,58,55,49,49,52,54,50,48,53,48,25,67,75,38,34,88,84,26,67,64,33,30,72,41,53,75,77,21,56,54,63,51,40,36,50,48,62,27,78,46,72,71,57,45,53,51,34,52,52,56,69,73,112

Organism: Trichonephila clavata (NCBI:txid2740835)

Nearest PDB structures (foldseek):
  5vqy-assembly1_A  TM=7.066E-01  e=1.118E-04  Human immunodeficiency virus type 1 BH10
  5vqr-assembly1_A  TM=7.049E-01  e=2.895E-04  Human immunodeficiency virus type 1 BH10
  5ovn-assembly1_A  TM=6.131E-01  e=3.343E-03  Feline immunodeficiency virus
  6g13-assembly1_A  TM=2.490E-01  e=2.277E+00  Middle East respiratory syndrome-related coronavirus
  3w0l-assembly1_A  TM=2.415E-01  e=2.791E+00  Xenopus laevis

Foldseek 3Di:
DAPDKDKDFQVVLQVVAFDDPVCQVVFKDKDFDADPVRDGDPDIDIDTDGGRDPDDPCSLVVSLVVLLVVLVVCCVVQVLQSVQSNVQDDRRMGMDHHHDPVSVVSNVVSVVD

Mean predicted aligned error: 5.79 Å

Sequence (113 aa):
MGEFAITGDGQQAFLQLSLYKKERDATRFFYYKFLQNKTFTNEITTYRFTCLPFGLACSPFLLCDATRELASKRWKDFPTAAPMLDKSLYMDDLVASEKTEPQIITLNREITD